Protein AF-A0A4Q0PPY7-F1 (afdb_monomer_lite)

pLDDT: mean 83.81, std 12.0, range [51.16, 96.19]

InterPro domains:
  IPR032339 Domain of unknown function DUF4859 [PF16151] (14-81)

Foldseek 3Di:
DDKAKFFDDPNDTHRDAQDPDSKFFAFQAQDTDHPDDRGFKMWDADPVVRDIDIDTDPPRDDAQDKGKYKIKIWADPDVVDIDIDMDIDIDHHD

Sequence (94 aa):
MSLSFMLYSAGDLISETTANGYGHWFSSAGDVVSWGDTAFLFSEFDEAGLKFSIGQFPARLTTGDTYTIKQALVYEYESGKSVQATFTFEIQIE

Organism: NCBI:txid988

Radius of gyration: 13.72 Å; chains: 1; bounding box: 33×22×39 Å

Secondary structure (DSSP, 8-state):
-EEEEEEEETTEEE----SSSEEEEE-TTS-EE-SSTT--EEEEEETTTTEEEEEE-TT-PPTT-EEEEEEEEEEEEETTEEEEEEEEEEEE--

Structure (mmCIF, N/CA/C/O backbone):
data_AF-A0A4Q0PPY7-F1
#
_entry.id   AF-A0A4Q0PPY7-F1
#
loop_
_atom_site.group_PDB
_atom_site.id
_atom_site.type_symbol
_atom_site.label_atom_id
_atom_site.label_alt_id
_atom_site.label_comp_id
_atom_site.label_asym_id
_atom_site.label_entity_id
_atom_site.label_seq_id
_atom_site.pdbx_PDB_ins_code
_atom_site.Cartn_x
_atom_site.Cartn_y
_atom_site.Cartn_z
_atom_site.occupancy
_atom_site.B_iso_or_equiv
_atom_site.auth_seq_id
_atom_site.auth_comp_id
_atom_site.auth_asym_id
_atom_site.auth_atom_id
_atom_site.pdbx_PDB_model_num
ATOM 1 N N . MET A 1 1 ? -19.955 3.766 15.307 1.00 56.12 1 MET A N 1
ATOM 2 C CA . MET A 1 1 ? -19.486 2.464 14.797 1.00 56.12 1 MET A CA 1
ATOM 3 C C . MET A 1 1 ? -19.141 2.679 13.341 1.00 56.12 1 MET A C 1
ATOM 5 O O . MET A 1 1 ? -20.018 3.098 12.591 1.00 56.12 1 MET A O 1
ATOM 9 N N . SER A 1 2 ? -17.874 2.505 12.983 1.00 64.12 2 SER A N 1
ATOM 10 C CA . SER A 1 2 ? -17.356 2.788 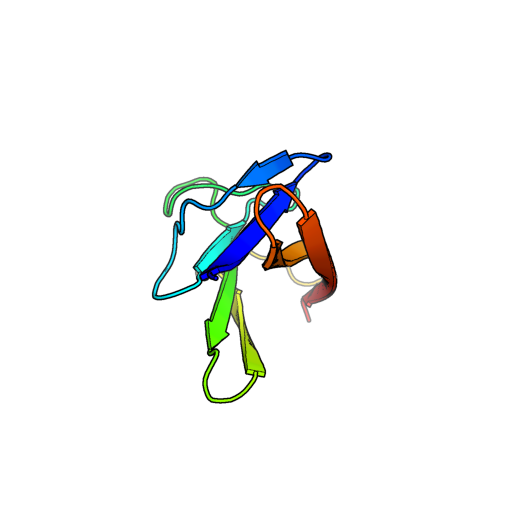11.641 1.00 64.12 2 SER A CA 1
ATOM 11 C C . SER A 1 2 ? -16.186 1.862 11.328 1.00 64.12 2 SER A C 1
ATOM 13 O O . SER A 1 2 ? -15.337 1.611 12.187 1.00 64.12 2 SER A O 1
ATOM 15 N N . LEU A 1 3 ? -16.158 1.350 10.099 1.00 52.81 3 LEU A N 1
ATOM 16 C CA . LEU A 1 3 ? -15.003 0.670 9.526 1.00 52.81 3 LEU A CA 1
ATOM 17 C C . LEU A 1 3 ? -14.275 1.670 8.630 1.00 52.81 3 LEU A C 1
ATOM 19 O O . LEU A 1 3 ? -14.901 2.291 7.774 1.00 52.81 3 LEU A O 1
ATOM 23 N N . SER A 1 4 ? -12.969 1.807 8.832 1.00 61.84 4 SER A N 1
ATOM 24 C CA . SER A 1 4 ? -12.123 2.677 8.026 1.00 61.84 4 SER A CA 1
ATOM 25 C C . SER A 1 4 ? -11.004 1.850 7.407 1.00 61.84 4 SER A C 1
ATOM 27 O O . SER A 1 4 ? -10.259 1.160 8.107 1.00 61.84 4 SER A O 1
ATOM 29 N N . PHE A 1 5 ? -10.872 1.927 6.085 1.00 58.12 5 PHE A N 1
ATOM 30 C CA . PHE A 1 5 ? -9.698 1.412 5.395 1.00 58.12 5 PHE A CA 1
ATOM 31 C C . PHE A 1 5 ? -8.612 2.478 5.440 1.00 58.12 5 PHE A C 1
ATOM 33 O O . PHE A 1 5 ? -8.851 3.625 5.064 1.00 58.12 5 PHE A O 1
ATOM 40 N N . MET A 1 6 ? -7.443 2.116 5.950 1.00 65.50 6 MET A N 1
ATOM 41 C CA . MET A 1 6 ? -6.355 3.055 6.159 1.00 65.50 6 MET A CA 1
ATOM 42 C C . MET A 1 6 ? -5.057 2.425 5.676 1.00 65.50 6 MET A C 1
ATOM 44 O O . MET A 1 6 ? -4.783 1.246 5.882 1.00 65.50 6 MET A O 1
ATOM 48 N N . LEU A 1 7 ? -4.206 3.203 5.038 1.00 63.69 7 LEU A N 1
ATOM 49 C CA . LEU A 1 7 ? -2.823 2.801 4.889 1.00 63.69 7 LEU A CA 1
ATOM 50 C C . LEU A 1 7 ? -2.150 2.762 6.265 1.00 63.69 7 LEU A C 1
ATOM 52 O O . LEU A 1 7 ? -2.398 3.641 7.083 1.00 63.69 7 LEU A O 1
ATOM 56 N N . TYR A 1 8 ? -1.243 1.810 6.477 1.00 59.91 8 TYR A N 1
ATOM 57 C CA . TYR A 1 8 ? -0.259 1.899 7.551 1.00 59.91 8 TYR A CA 1
ATOM 58 C C . TYR A 1 8 ? 1.120 2.195 6.957 1.00 59.91 8 TYR A C 1
ATOM 60 O O . TYR A 1 8 ? 1.769 1.290 6.427 1.00 59.91 8 TYR A O 1
ATOM 68 N N . SER A 1 9 ? 1.568 3.448 7.046 1.00 57.59 9 SER A N 1
ATOM 69 C CA . SER A 1 9 ? 2.935 3.836 6.675 1.00 57.59 9 SER A CA 1
ATOM 70 C C . SER A 1 9 ? 3.640 4.451 7.873 1.00 57.59 9 SER A C 1
ATOM 72 O O . SER A 1 9 ? 3.099 5.329 8.531 1.00 57.59 9 SER A O 1
ATOM 74 N N . ALA A 1 10 ? 4.833 3.945 8.188 1.00 51.16 10 ALA A N 1
ATOM 75 C CA . ALA A 1 10 ? 5.714 4.446 9.249 1.00 51.16 10 ALA A CA 1
ATOM 76 C C . ALA A 1 10 ? 5.105 4.619 10.666 1.00 51.16 10 ALA A C 1
ATOM 78 O O . ALA A 1 10 ? 5.740 5.229 11.521 1.00 51.16 10 ALA A O 1
ATOM 79 N N . GLY A 1 11 ? 3.938 4.032 10.957 1.00 57.06 11 GLY A N 1
ATOM 80 C CA . GLY A 1 11 ? 3.237 4.197 12.240 1.00 57.06 11 GLY A CA 1
ATOM 81 C C . GLY A 1 11 ? 2.000 5.091 12.167 1.00 57.06 11 GLY A C 1
ATOM 82 O O . GLY A 1 11 ? 1.210 5.090 13.108 1.00 57.06 11 GLY A O 1
ATOM 83 N N . ASP A 1 12 ? 1.798 5.773 11.041 1.00 63.38 12 ASP A N 1
ATOM 84 C CA . ASP A 1 12 ? 0.640 6.616 10.784 1.00 63.38 12 ASP A CA 1
ATOM 85 C C . ASP A 1 12 ? -0.425 5.873 9.973 1.00 63.38 12 ASP A C 1
ATOM 87 O O . ASP A 1 12 ? -0.136 5.077 9.069 1.00 63.38 12 ASP A O 1
ATOM 91 N N . LEU A 1 13 ? -1.681 6.159 10.316 1.00 67.94 13 LEU A N 1
ATOM 92 C CA . LEU A 1 13 ? -2.859 5.663 9.621 1.00 67.94 13 LEU A CA 1
ATOM 93 C C . LEU A 1 13 ? -3.381 6.738 8.664 1.00 67.94 13 LEU A C 1
ATOM 95 O O . LEU A 1 13 ? -3.872 7.775 9.107 1.00 67.94 13 LEU A O 1
ATOM 99 N N . ILE A 1 14 ? -3.289 6.492 7.356 1.00 67.75 14 ILE A N 1
ATOM 100 C CA . ILE A 1 14 ? -3.748 7.434 6.321 1.00 67.75 14 ILE A CA 1
ATOM 101 C C . ILE A 1 14 ? -5.063 6.914 5.744 1.00 67.75 14 ILE A C 1
ATOM 103 O O . ILE A 1 14 ? -5.089 5.854 5.128 1.00 67.75 14 ILE A O 1
ATOM 107 N N . SER A 1 15 ? -6.165 7.638 5.950 1.00 65.69 15 SER A N 1
ATOM 108 C CA . SER A 1 15 ? -7.495 7.257 5.439 1.00 65.69 15 SER A CA 1
ATOM 109 C C . SER A 1 15 ? -7.794 7.774 4.028 1.00 65.69 15 SER A C 1
ATOM 111 O O . SER A 1 15 ? -8.868 7.508 3.493 1.00 65.69 15 SER A O 1
ATOM 113 N N . GLU A 1 16 ? -6.892 8.564 3.444 1.00 70.19 16 GLU A N 1
ATOM 114 C CA . GLU A 1 16 ? -7.052 9.130 2.105 1.00 70.19 16 GLU A CA 1
ATOM 115 C C . GLU A 1 16 ? -6.719 8.088 1.032 1.00 70.19 16 GLU A C 1
ATOM 117 O O . GLU A 1 16 ? -5.567 7.703 0.840 1.00 70.19 16 GLU A O 1
ATOM 122 N N . THR A 1 17 ? -7.743 7.651 0.303 1.00 67.44 17 THR A N 1
ATOM 123 C CA . THR A 1 17 ? -7.599 6.735 -0.831 1.00 67.44 17 THR A CA 1
ATOM 124 C C . THR A 1 17 ? -7.018 7.475 -2.034 1.00 67.44 17 THR A C 1
ATOM 126 O O . THR A 1 17 ? -7.575 8.488 -2.462 1.00 67.44 17 THR A O 1
ATOM 129 N N . THR A 1 18 ? -5.937 6.961 -2.623 1.00 70.06 18 THR A N 1
ATOM 130 C CA . THR A 1 18 ? -5.329 7.534 -3.840 1.00 70.06 18 THR A CA 1
ATOM 131 C C . THR A 1 18 ? -5.639 6.742 -5.115 1.00 70.06 18 THR A C 1
ATOM 133 O O . THR A 1 18 ? -5.310 7.206 -6.207 1.00 70.06 18 THR A O 1
ATOM 136 N N . ALA A 1 19 ? -6.290 5.577 -5.006 1.00 63.31 19 ALA A N 1
ATOM 137 C CA . ALA A 1 19 ? -6.765 4.762 -6.131 1.00 63.31 19 ALA A CA 1
ATOM 138 C C . ALA A 1 19 ? -8.293 4.538 -6.067 1.00 63.31 19 ALA A C 1
ATOM 140 O O . ALA A 1 19 ? -8.986 5.224 -5.315 1.00 63.31 19 ALA A O 1
ATOM 141 N N . ASN A 1 20 ? -8.842 3.626 -6.879 1.00 71.56 20 ASN A N 1
ATOM 142 C CA . ASN A 1 20 ? -10.287 3.388 -6.886 1.00 71.56 20 ASN A CA 1
ATOM 143 C C . ASN A 1 20 ? -10.736 2.668 -5.608 1.00 71.56 20 ASN A C 1
ATOM 145 O O . ASN A 1 20 ? -10.023 1.814 -5.080 1.00 71.56 20 ASN A O 1
ATOM 149 N N . GLY A 1 21 ? -11.952 2.972 -5.144 1.00 71.69 21 GLY A N 1
ATOM 150 C CA . GLY A 1 21 ? -12.513 2.354 -3.940 1.00 71.69 21 GLY A CA 1
ATOM 151 C C . GLY A 1 21 ? -11.597 2.534 -2.726 1.00 71.69 21 GLY A C 1
ATOM 152 O O . GLY A 1 21 ? -11.041 3.608 -2.515 1.00 71.69 21 GLY A O 1
ATOM 153 N N . TYR A 1 22 ? -11.405 1.468 -1.948 1.00 79.69 22 TYR A N 1
ATOM 154 C CA . TYR A 1 22 ? -10.438 1.419 -0.849 1.00 79.69 22 TYR A CA 1
ATOM 155 C C . TYR A 1 22 ? -9.028 1.122 -1.371 1.00 79.69 22 TYR A C 1
ATOM 157 O O . TYR A 1 22 ? -8.441 0.071 -1.104 1.00 79.69 22 TYR A O 1
ATOM 165 N N . GLY A 1 23 ? -8.503 2.039 -2.180 1.00 83.44 23 GLY A N 1
ATOM 166 C CA . GLY A 1 23 ? -7.287 1.830 -2.950 1.00 83.44 23 GLY A CA 1
ATOM 167 C C . GLY A 1 23 ? -6.204 2.865 -2.688 1.00 83.44 23 GLY A C 1
ATOM 168 O O . GLY A 1 23 ? -6.485 4.039 -2.446 1.00 83.44 23 GLY A O 1
ATOM 169 N N . HIS A 1 24 ? -4.950 2.429 -2.781 1.00 88.44 24 HIS A N 1
ATOM 170 C CA . HIS A 1 24 ? -3.789 3.310 -2.693 1.00 88.44 24 HIS A CA 1
ATOM 171 C C . HIS A 1 24 ? -2.762 2.976 -3.775 1.00 88.44 24 HIS A C 1
ATOM 173 O O . HIS A 1 24 ? -2.549 1.804 -4.095 1.00 88.44 24 HIS A O 1
ATOM 179 N N . TRP A 1 25 ? -2.112 4.011 -4.303 1.00 91.94 25 TRP A N 1
ATOM 180 C CA . TRP A 1 25 ? -0.875 3.903 -5.072 1.00 91.94 25 TRP A CA 1
ATOM 181 C C . TRP A 1 25 ? 0.334 3.985 -4.152 1.00 91.94 25 TRP A C 1
ATOM 183 O O . TRP A 1 25 ? 0.341 4.742 -3.184 1.00 91.94 25 TRP A O 1
ATOM 193 N N . PHE A 1 26 ? 1.367 3.233 -4.505 1.00 92.31 26 PHE A N 1
ATOM 194 C CA . PHE A 1 26 ? 2.593 3.081 -3.744 1.00 92.31 26 PHE A CA 1
ATOM 195 C C . PHE A 1 26 ? 3.802 3.428 -4.604 1.00 92.31 26 PHE A C 1
ATOM 197 O O . PHE A 1 26 ? 3.846 3.091 -5.791 1.00 92.31 26 PHE A O 1
ATOM 204 N N . SER A 1 27 ? 4.792 4.078 -4.001 1.00 93.25 27 SER A N 1
ATOM 205 C CA . SER A 1 27 ? 6.106 4.300 -4.595 1.00 93.25 27 SER A CA 1
ATOM 206 C C . SER A 1 27 ? 6.930 3.013 -4.637 1.00 93.25 27 SER A C 1
ATOM 208 O O . SER A 1 27 ?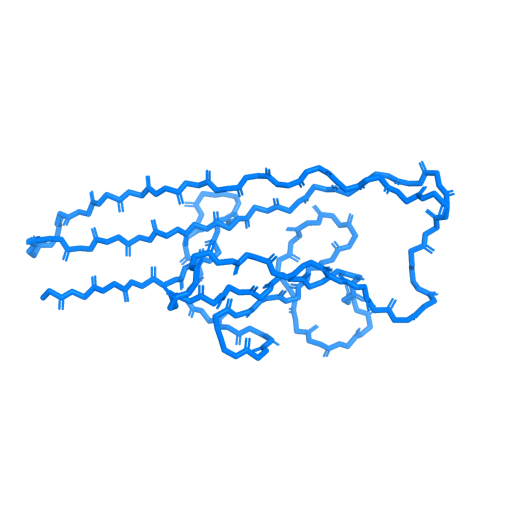 6.560 1.996 -4.048 1.00 93.25 27 SER A O 1
ATOM 210 N N . SER A 1 28 ? 8.094 3.059 -5.288 1.00 92.81 28 SER A N 1
ATOM 211 C CA . SER A 1 28 ? 9.064 1.956 -5.256 1.00 92.81 28 SER A CA 1
ATOM 212 C C . SER A 1 28 ? 9.569 1.627 -3.843 1.00 92.81 28 SER A C 1
ATOM 214 O O . SER A 1 28 ? 10.087 0.538 -3.629 1.00 92.81 28 SER A O 1
ATOM 216 N N . ALA A 1 29 ? 9.431 2.551 -2.886 1.00 91.25 29 ALA A N 1
ATOM 217 C CA . ALA A 1 29 ? 9.798 2.351 -1.484 1.00 91.25 29 ALA A CA 1
ATOM 218 C C . ALA A 1 29 ? 8.639 1.813 -0.620 1.00 91.25 29 ALA A C 1
ATOM 220 O O . ALA A 1 29 ? 8.844 1.516 0.554 1.00 91.25 29 ALA A O 1
ATOM 221 N N . GLY A 1 30 ? 7.433 1.676 -1.186 1.00 88.69 30 GLY A N 1
ATOM 222 C CA . GLY A 1 30 ? 6.241 1.239 -0.454 1.00 88.69 30 GLY A CA 1
ATOM 223 C C . GLY A 1 30 ? 5.478 2.361 0.257 1.00 88.69 30 GLY A C 1
ATOM 224 O O . GLY A 1 30 ? 4.558 2.076 1.022 1.00 88.69 30 GLY A O 1
ATOM 225 N N . ASP A 1 31 ? 5.819 3.626 -0.004 1.00 87.94 31 ASP A N 1
ATOM 226 C CA . ASP A 1 31 ? 5.110 4.791 0.536 1.00 87.94 31 ASP A CA 1
ATOM 227 C C . ASP A 1 31 ? 3.880 5.129 -0.299 1.00 87.94 31 ASP A C 1
ATOM 229 O O . ASP A 1 31 ? 3.920 5.007 -1.524 1.00 87.94 31 ASP A O 1
ATOM 233 N N . VAL A 1 32 ? 2.809 5.629 0.325 1.00 86.38 32 VAL A N 1
ATOM 234 C CA . VAL A 1 32 ? 1.651 6.099 -0.444 1.00 86.38 32 VAL A CA 1
ATOM 235 C C . VAL A 1 32 ? 1.955 7.372 -1.194 1.00 86.38 32 VAL A C 1
ATOM 237 O O . VAL A 1 32 ? 2.511 8.332 -0.666 1.00 86.38 32 VAL A O 1
ATOM 240 N N . VAL A 1 33 ? 1.530 7.366 -2.448 1.00 88.12 33 VAL A N 1
ATOM 241 C CA . VAL A 1 33 ? 1.659 8.477 -3.375 1.00 88.12 33 VAL A CA 1
ATOM 242 C C . VAL A 1 33 ? 0.352 8.659 -4.136 1.00 88.12 33 VAL A C 1
ATOM 244 O O . VAL A 1 33 ? -0.507 7.774 -4.172 1.00 88.12 33 VAL A O 1
ATOM 247 N N . SER A 1 34 ? 0.195 9.818 -4.763 1.00 89.31 34 SER A N 1
ATOM 248 C CA . SER A 1 34 ? -0.843 10.023 -5.771 1.00 89.31 34 SER A CA 1
ATOM 249 C C . SER A 1 34 ? -0.480 9.303 -7.069 1.00 89.31 34 SER A C 1
ATOM 251 O O . SER A 1 34 ? 0.695 9.055 -7.352 1.00 89.31 34 SER A O 1
ATOM 253 N N . TRP A 1 35 ? -1.483 9.023 -7.902 1.00 88.19 35 TRP A N 1
ATOM 254 C CA . TRP A 1 35 ? -1.232 8.596 -9.277 1.00 88.19 35 TRP A CA 1
ATOM 255 C C . TRP A 1 35 ? -0.414 9.662 -10.021 1.00 88.19 35 TRP A C 1
ATOM 257 O O . TRP A 1 35 ? -0.766 10.841 -10.010 1.00 88.19 35 TRP A O 1
ATOM 267 N N . GLY A 1 36 ? 0.686 9.260 -10.653 1.00 89.75 36 GLY A N 1
ATOM 268 C CA . GLY A 1 36 ? 1.621 10.187 -11.287 1.00 89.75 36 GLY A CA 1
ATOM 269 C C . GLY A 1 36 ? 3.023 9.603 -11.340 1.00 89.75 36 GLY A C 1
ATOM 270 O O . GLY A 1 36 ? 3.179 8.388 -11.331 1.00 89.75 36 GLY A O 1
ATOM 271 N N . ASP A 1 37 ? 4.050 10.445 -11.385 1.00 92.12 37 ASP A N 1
ATOM 272 C CA . ASP A 1 37 ? 5.443 10.057 -11.674 1.00 92.12 37 ASP A CA 1
ATOM 273 C C . ASP A 1 37 ? 6.110 9.150 -10.639 1.00 92.12 37 ASP A C 1
ATOM 275 O O . ASP A 1 37 ? 7.031 8.410 -10.973 1.00 92.12 37 ASP A O 1
ATOM 279 N N . THR A 1 38 ? 5.616 9.141 -9.405 1.00 92.81 38 THR A N 1
ATOM 280 C CA . THR A 1 38 ? 6.190 8.346 -8.314 1.00 92.81 38 THR A CA 1
ATOM 281 C C . THR A 1 38 ? 5.417 7.065 -8.015 1.00 92.81 38 THR A C 1
ATOM 283 O O . THR A 1 38 ? 5.842 6.313 -7.149 1.00 92.81 38 THR A O 1
ATOM 286 N N . ALA A 1 39 ? 4.309 6.789 -8.713 1.00 93.75 39 ALA A N 1
ATOM 287 C CA . ALA A 1 39 ? 3.479 5.601 -8.507 1.00 93.75 39 ALA A CA 1
ATOM 288 C C . ALA A 1 39 ? 4.028 4.366 -9.247 1.00 93.75 39 ALA A C 1
ATOM 290 O O . ALA A 1 39 ? 4.243 4.406 -10.456 1.00 93.75 39 ALA A O 1
ATOM 291 N N . PHE A 1 40 ? 4.234 3.260 -8.539 1.00 95.31 40 PHE A N 1
ATOM 292 C CA . PHE A 1 40 ? 4.788 2.007 -9.069 1.00 95.31 40 PHE A CA 1
ATOM 293 C C . PHE A 1 40 ? 3.779 0.867 -8.969 1.00 95.31 40 PHE A C 1
ATOM 295 O O . PHE A 1 40 ? 3.547 0.155 -9.944 1.00 95.31 40 PHE A O 1
ATOM 302 N N . LEU A 1 41 ? 3.148 0.723 -7.806 1.00 94.44 41 LEU A N 1
ATOM 303 C CA . LEU A 1 41 ? 2.189 -0.334 -7.497 1.00 94.44 41 LEU A CA 1
ATOM 304 C C . LEU A 1 41 ? 0.875 0.279 -7.036 1.00 94.44 41 LEU A C 1
ATOM 306 O O . LEU A 1 41 ? 0.859 1.391 -6.512 1.00 94.44 41 LEU A O 1
ATOM 310 N N . PHE A 1 42 ? -0.215 -0.461 -7.170 1.00 93.69 42 PHE A N 1
ATOM 311 C CA . PHE A 1 42 ? -1.446 -0.166 -6.453 1.00 93.69 42 PHE A CA 1
ATOM 312 C C . PHE A 1 42 ? -1.936 -1.399 -5.708 1.00 93.69 42 PHE A C 1
ATOM 314 O O . PHE A 1 42 ? -1.666 -2.533 -6.109 1.00 93.69 42 PHE A O 1
ATOM 321 N N . SER A 1 43 ? -2.690 -1.157 -4.641 1.00 92.38 43 SER A N 1
ATOM 322 C CA . SER A 1 43 ? -3.505 -2.180 -4.000 1.00 92.38 43 SER A CA 1
ATOM 323 C C . SER A 1 43 ? -4.889 -1.626 -3.707 1.00 92.38 43 SER A C 1
ATOM 325 O O . SER A 1 43 ? -5.028 -0.615 -3.013 1.00 92.38 43 SER A O 1
ATOM 327 N N . GLU A 1 44 ? -5.898 -2.296 -4.250 1.00 90.69 44 GLU A N 1
ATOM 328 C CA . GLU A 1 44 ? -7.315 -1.969 -4.112 1.00 90.69 44 GLU A CA 1
ATOM 329 C C . GLU A 1 44 ? -8.014 -3.067 -3.307 1.00 90.69 44 GLU A C 1
ATOM 331 O O . GLU A 1 44 ? -7.923 -4.251 -3.647 1.00 90.69 44 GLU A O 1
ATOM 336 N N . PHE A 1 45 ? -8.707 -2.679 -2.236 1.00 86.94 45 PHE A N 1
ATOM 337 C CA . PHE A 1 45 ? -9.464 -3.596 -1.391 1.00 86.94 45 PHE A CA 1
ATOM 338 C C . PHE A 1 45 ? -10.957 -3.588 -1.741 1.00 86.94 45 PHE A C 1
ATOM 340 O O . PHE A 1 45 ? -11.602 -2.540 -1.780 1.00 86.94 45 PHE A O 1
ATOM 347 N N . ASP A 1 46 ? -11.505 -4.780 -1.963 1.00 87.12 46 ASP A N 1
ATOM 348 C CA . ASP A 1 46 ? -12.934 -5.045 -2.105 1.00 87.12 46 ASP A CA 1
ATOM 349 C C . ASP A 1 46 ? -13.468 -5.645 -0.798 1.00 87.12 46 ASP A C 1
ATOM 351 O O . ASP A 1 46 ? -13.160 -6.789 -0.445 1.00 87.12 46 ASP A O 1
ATOM 355 N N . GLU A 1 47 ? -14.279 -4.865 -0.085 1.00 81.94 47 GLU A N 1
ATOM 356 C CA . GLU A 1 47 ? -14.857 -5.243 1.204 1.00 81.94 47 GLU A CA 1
ATOM 357 C C . GLU A 1 47 ? -15.892 -6.371 1.104 1.00 81.94 47 GLU A C 1
ATOM 359 O O 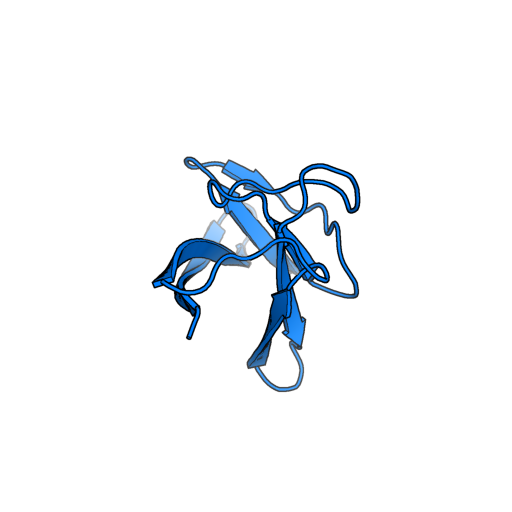. GLU A 1 47 ? -16.015 -7.163 2.038 1.00 81.94 47 GLU A O 1
ATOM 364 N N . ALA A 1 48 ? -16.606 -6.487 -0.021 1.00 85.19 48 ALA A N 1
ATOM 365 C CA . ALA A 1 48 ? -17.668 -7.477 -0.180 1.00 85.19 48 ALA A CA 1
ATOM 366 C C . ALA A 1 48 ? -17.091 -8.892 -0.319 1.00 85.19 48 ALA A C 1
ATOM 368 O O . ALA A 1 48 ? -17.674 -9.861 0.170 1.00 85.19 48 ALA A O 1
ATOM 369 N N . GLY A 1 49 ? -15.934 -8.999 -0.978 1.00 85.50 49 GLY A N 1
ATOM 370 C CA . GLY A 1 49 ? -15.212 -10.252 -1.189 1.00 85.50 49 GLY A CA 1
ATOM 371 C C . GLY A 1 49 ? -14.013 -10.475 -0.266 1.00 85.50 49 GLY A C 1
ATOM 372 O O . GLY A 1 49 ? -13.391 -11.531 -0.362 1.00 85.50 49 GLY A O 1
ATOM 373 N N . LEU A 1 50 ? -13.659 -9.502 0.585 1.00 84.38 50 LEU A N 1
ATOM 374 C CA . LEU A 1 50 ? -12.392 -9.466 1.333 1.00 84.38 50 LEU A CA 1
ATOM 375 C C . LEU A 1 50 ? -11.172 -9.721 0.430 1.00 84.38 50 LEU A C 1
ATOM 377 O O . LEU A 1 50 ? -10.268 -10.491 0.764 1.00 84.38 50 LEU A O 1
ATOM 381 N N . LYS A 1 51 ? -11.161 -9.090 -0.746 1.00 90.19 51 LYS A N 1
ATOM 382 C CA . LYS A 1 51 ? -10.159 -9.328 -1.787 1.00 90.19 51 LYS A CA 1
ATOM 383 C C . LYS A 1 51 ? -9.251 -8.115 -1.941 1.00 90.19 51 LYS A C 1
ATOM 385 O O . LYS A 1 51 ? -9.729 -6.998 -2.095 1.00 90.19 51 LYS A O 1
ATOM 390 N N . PHE A 1 52 ? -7.946 -8.361 -2.007 1.00 90.81 52 PHE A N 1
ATOM 391 C CA . PHE A 1 52 ? -6.962 -7.371 -2.439 1.00 90.81 52 PHE A CA 1
ATOM 392 C C . PHE A 1 52 ? -6.609 -7.609 -3.906 1.00 90.81 52 PHE A C 1
ATOM 394 O O . PHE A 1 52 ? -6.273 -8.727 -4.301 1.00 90.81 52 PHE A O 1
ATOM 401 N N . SER A 1 53 ? -6.702 -6.561 -4.716 1.00 93.94 53 SER A N 1
ATOM 402 C CA . SER A 1 53 ? -6.217 -6.553 -6.092 1.00 93.94 53 SER A CA 1
ATOM 403 C C . SER A 1 53 ? -4.925 -5.755 -6.132 1.00 93.94 53 SER A C 1
ATOM 405 O O . SER A 1 53 ? -4.940 -4.552 -5.889 1.00 93.94 53 SER A O 1
ATOM 407 N N . ILE A 1 54 ? -3.817 -6.435 -6.422 1.00 93.50 54 ILE A N 1
ATOM 408 C CA . ILE A 1 54 ? -2.496 -5.821 -6.551 1.00 93.50 54 ILE A CA 1
ATOM 409 C C . ILE A 1 54 ? -2.161 -5.716 -8.030 1.00 93.50 54 ILE A C 1
ATOM 411 O O . ILE A 1 54 ? -2.302 -6.684 -8.779 1.00 93.50 54 ILE A O 1
ATOM 415 N N . GLY A 1 55 ? -1.719 -4.537 -8.445 1.00 93.38 55 GLY A N 1
ATOM 416 C CA . GLY A 1 55 ? -1.299 -4.297 -9.814 1.00 93.38 55 GLY A CA 1
ATOM 417 C C . GLY A 1 55 ? -0.196 -3.258 -9.901 1.00 93.38 55 GLY A C 1
ATOM 418 O O . GLY A 1 55 ? 0.298 -2.750 -8.895 1.00 93.38 55 GLY A O 1
ATOM 419 N N . GLN A 1 56 ? 0.201 -2.961 -11.133 1.00 94.00 56 GLN A N 1
ATOM 420 C CA . GLN A 1 56 ? 1.350 -2.115 -11.423 1.00 94.00 56 GLN A CA 1
ATOM 421 C C . GLN A 1 56 ? 0.973 -0.909 -12.270 1.00 94.00 56 GLN A C 1
ATOM 423 O O . GLN A 1 56 ? 0.069 -0.963 -13.108 1.00 94.00 56 GLN A O 1
ATOM 428 N N . PHE A 1 57 ? 1.746 0.157 -12.112 1.00 93.19 57 PHE A N 1
ATOM 429 C CA . PHE A 1 57 ? 1.822 1.199 -13.115 1.00 93.19 57 PHE A CA 1
ATOM 430 C C . PHE A 1 57 ? 2.563 0.643 -14.348 1.00 93.19 57 PHE A C 1
ATOM 432 O O . PHE A 1 57 ? 3.637 0.049 -14.195 1.00 93.19 57 PHE A O 1
ATOM 439 N N . PRO A 1 58 ? 2.032 0.808 -15.575 1.00 90.94 58 PRO A N 1
ATOM 440 C CA . PRO A 1 58 ? 2.658 0.263 -16.776 1.00 90.94 58 PRO A CA 1
ATOM 441 C C . PRO A 1 58 ? 4.130 0.672 -16.938 1.00 90.94 58 PRO A C 1
ATOM 443 O O . PRO A 1 58 ? 4.464 1.851 -16.838 1.00 90.94 58 PRO A O 1
ATOM 446 N N . ALA A 1 59 ? 4.986 -0.310 -17.243 1.00 88.62 59 ALA A N 1
ATOM 447 C CA . ALA A 1 59 ? 6.405 -0.130 -17.575 1.00 88.62 59 ALA A CA 1
ATOM 448 C C . ALA A 1 59 ? 7.277 0.538 -16.488 1.00 88.62 59 ALA A C 1
ATOM 450 O O . ALA A 1 59 ? 8.282 1.167 -16.817 1.00 88.62 59 ALA A O 1
ATOM 451 N N . ARG A 1 60 ? 6.912 0.412 -15.204 1.00 89.81 60 ARG A N 1
ATOM 452 C CA . ARG A 1 60 ? 7.700 0.968 -14.084 1.00 89.81 60 ARG A CA 1
ATOM 453 C C . ARG A 1 60 ? 8.364 -0.052 -13.179 1.00 89.81 60 ARG A C 1
ATOM 455 O O . ARG A 1 60 ? 9.262 0.317 -12.430 1.00 89.81 60 ARG A O 1
ATOM 462 N N . LEU A 1 61 ? 7.922 -1.300 -13.231 1.00 92.06 61 LEU A N 1
ATOM 463 C CA . LEU A 1 61 ? 8.525 -2.366 -12.447 1.00 92.06 61 LEU A CA 1
ATOM 464 C C . LEU A 1 61 ? 9.616 -3.051 -13.262 1.00 92.06 61 LEU A C 1
ATOM 466 O O . LEU A 1 61 ? 9.462 -3.244 -14.471 1.00 92.06 61 LEU A O 1
ATOM 470 N N . THR A 1 62 ? 10.698 -3.425 -12.591 1.00 92.62 62 THR A N 1
ATOM 471 C CA . THR A 1 62 ? 11.802 -4.166 -13.201 1.00 92.62 62 THR A CA 1
ATOM 472 C C . THR A 1 62 ? 11.700 -5.632 -12.802 1.00 92.62 62 THR A C 1
ATOM 474 O O . THR A 1 62 ? 11.554 -5.943 -11.622 1.00 92.62 62 THR A O 1
ATOM 477 N N . THR A 1 63 ? 11.805 -6.546 -13.768 1.00 94.69 63 THR A N 1
ATOM 478 C CA . THR A 1 63 ? 11.933 -7.982 -13.483 1.00 94.69 63 THR A CA 1
ATOM 479 C C . THR A 1 63 ? 13.118 -8.238 -12.553 1.00 94.69 63 THR A C 1
ATOM 481 O O . THR A 1 63 ? 14.214 -7.724 -12.779 1.00 94.69 63 THR A O 1
ATOM 484 N N . GLY A 1 64 ? 12.900 -9.056 -11.526 1.00 95.19 64 GLY A N 1
ATOM 485 C CA . GLY A 1 64 ? 13.871 -9.363 -10.479 1.00 95.19 64 GLY A CA 1
ATOM 486 C C . GLY A 1 64 ? 13.781 -8.458 -9.248 1.00 95.19 64 GLY A C 1
ATOM 487 O O . GLY A 1 64 ? 14.294 -8.847 -8.199 1.00 95.19 64 GLY A O 1
ATOM 488 N N . ASP A 1 65 ? 13.107 -7.306 -9.328 1.00 95.31 65 ASP A N 1
ATOM 489 C CA . ASP A 1 65 ? 12.895 -6.448 -8.161 1.00 95.31 65 ASP A CA 1
ATOM 490 C C . ASP A 1 65 ? 11.837 -7.042 -7.219 1.00 95.31 65 ASP A C 1
ATOM 492 O O . ASP A 1 65 ? 10.920 -7.766 -7.620 1.00 95.31 65 ASP A O 1
ATOM 496 N N . THR A 1 66 ? 11.966 -6.708 -5.933 1.00 96.19 66 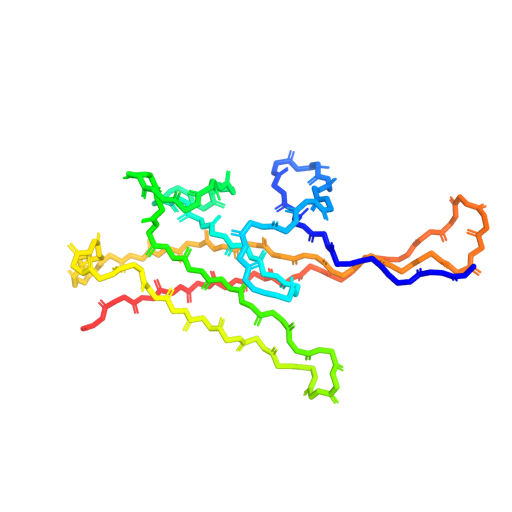THR A N 1
ATOM 497 C CA . THR A 1 66 ? 10.979 -7.023 -4.896 1.00 96.19 66 THR A CA 1
ATOM 498 C C . THR A 1 66 ? 10.493 -5.739 -4.248 1.00 96.19 66 THR A C 1
ATOM 500 O O . THR A 1 66 ? 11.292 -4.878 -3.881 1.00 96.19 66 THR A O 1
ATOM 503 N N . TYR A 1 67 ? 9.181 -5.640 -4.066 1.00 94.69 67 TYR A N 1
ATOM 504 C CA . TYR A 1 67 ? 8.529 -4.511 -3.418 1.00 94.69 67 TYR A CA 1
ATOM 505 C C . TYR A 1 67 ? 7.746 -4.976 -2.195 1.00 94.69 67 TYR A C 1
ATOM 507 O O . TYR A 1 67 ? 7.175 -6.068 -2.183 1.00 94.69 67 TYR A O 1
ATOM 515 N N . THR A 1 68 ? 7.671 -4.115 -1.183 1.00 94.56 68 THR A N 1
ATOM 516 C CA . THR A 1 68 ? 6.864 -4.354 0.013 1.00 94.56 68 THR A CA 1
ATOM 517 C C . THR A 1 68 ? 5.857 -3.231 0.177 1.00 94.56 68 THR A C 1
ATOM 519 O O . THR A 1 68 ? 6.237 -2.066 0.257 1.00 94.56 68 THR A O 1
ATOM 522 N N . ILE A 1 69 ? 4.576 -3.578 0.277 1.00 91.31 69 ILE A N 1
ATOM 523 C CA . ILE A 1 69 ? 3.502 -2.624 0.577 1.00 91.31 69 ILE A CA 1
ATOM 524 C C . ILE A 1 69 ? 2.708 -3.087 1.798 1.00 91.31 69 ILE A C 1
ATOM 526 O O . ILE A 1 69 ? 2.594 -4.287 2.068 1.00 91.31 69 ILE A O 1
ATOM 530 N N . LYS A 1 70 ? 2.166 -2.130 2.558 1.00 89.50 70 LYS A N 1
ATOM 531 C CA . LYS A 1 70 ? 1.404 -2.391 3.786 1.00 89.50 70 LYS A CA 1
ATOM 532 C C . LYS A 1 70 ? 0.072 -1.664 3.759 1.00 89.50 70 LYS A C 1
ATOM 534 O O . LYS A 1 70 ? 0.022 -0.486 3.429 1.00 89.50 70 LYS A O 1
ATOM 539 N N . GLN A 1 71 ? -0.999 -2.348 4.141 1.00 84.88 71 GLN A N 1
ATOM 540 C CA . GLN A 1 71 ? -2.340 -1.773 4.271 1.00 84.88 71 GLN A CA 1
ATOM 541 C C . GLN A 1 71 ? -2.973 -2.214 5.583 1.00 84.88 71 GLN A C 1
ATOM 543 O O . GLN A 1 71 ? -2.667 -3.296 6.082 1.00 84.88 71 GLN A O 1
ATOM 548 N N . ALA A 1 72 ? -3.850 -1.390 6.148 1.00 84.62 72 ALA A N 1
ATOM 549 C CA . ALA A 1 72 ? -4.522 -1.679 7.399 1.00 84.62 72 ALA A CA 1
ATOM 550 C C . ALA A 1 72 ? -6.047 -1.536 7.298 1.00 84.62 72 ALA A C 1
ATOM 552 O O . ALA A 1 72 ? -6.602 -0.605 6.719 1.00 84.62 72 ALA A O 1
ATOM 553 N N . LEU A 1 73 ? -6.740 -2.471 7.933 1.00 81.25 73 LEU A N 1
ATOM 554 C CA . LEU A 1 73 ? -8.145 -2.330 8.281 1.00 81.25 73 LEU A CA 1
ATOM 555 C C . LEU A 1 73 ? -8.219 -1.866 9.728 1.00 81.25 73 LEU A C 1
ATOM 557 O O . LEU A 1 73 ? -7.728 -2.567 10.613 1.00 81.25 73 LEU A O 1
ATOM 561 N N . VAL A 1 74 ? -8.832 -0.708 9.967 1.00 83.31 74 VAL A N 1
ATOM 562 C CA . VAL A 1 74 ? -9.035 -0.166 11.311 1.00 83.31 74 VAL A CA 1
ATOM 563 C C . VAL A 1 74 ? -10.527 -0.132 11.596 1.00 83.31 74 VAL A C 1
ATOM 565 O O . VAL A 1 74 ? -11.309 0.495 10.883 1.00 83.31 74 VAL A O 1
ATOM 568 N N . TYR A 1 75 ? -10.929 -0.828 12.651 1.00 79.88 75 TYR A N 1
ATOM 569 C CA . TYR A 1 75 ? -12.322 -0.934 13.055 1.00 79.88 75 TYR A CA 1
ATOM 570 C C . TYR A 1 75 ? -12.514 -0.320 14.439 1.00 79.88 75 TYR A C 1
ATOM 572 O O . TYR A 1 75 ? -11.946 -0.808 15.417 1.00 79.88 75 TYR A O 1
ATOM 580 N N . GLU A 1 76 ? -13.315 0.744 14.521 1.00 85.00 76 GLU A N 1
ATOM 581 C CA . GLU A 1 76 ? -13.677 1.394 15.782 1.00 85.00 76 GLU A CA 1
ATOM 582 C C . GLU A 1 76 ? -15.002 0.824 16.306 1.00 85.00 76 GLU A C 1
ATOM 584 O O . GLU A 1 76 ? -16.084 1.066 15.753 1.00 85.00 76 GLU A O 1
ATOM 589 N N . TYR A 1 77 ? -14.910 0.047 17.386 1.00 83.75 77 TYR A N 1
ATOM 590 C CA . TYR A 1 77 ? -16.048 -0.661 17.978 1.00 83.75 77 TYR A CA 1
ATOM 591 C C . TYR A 1 77 ? -16.695 0.099 19.141 1.00 83.75 77 TYR A C 1
ATOM 593 O O . TYR A 1 77 ? -17.848 -0.158 19.482 1.00 83.75 77 TYR A O 1
ATOM 601 N N . GLU A 1 78 ? -15.980 1.053 19.730 1.00 85.12 78 GLU A N 1
ATOM 602 C CA . GLU A 1 78 ? -16.454 1.966 20.769 1.00 85.12 78 GLU A CA 1
ATOM 603 C C . GLU A 1 78 ? -15.676 3.278 20.631 1.00 85.12 78 GLU A C 1
ATOM 605 O O . GLU A 1 78 ? -14.552 3.260 20.140 1.00 85.12 78 GLU A O 1
ATOM 610 N N . SER A 1 79 ? -16.248 4.404 21.062 1.00 87.00 79 SER A N 1
ATOM 611 C CA . SER A 1 79 ? -15.595 5.716 20.960 1.00 87.00 79 SER A CA 1
ATOM 612 C C . SER A 1 79 ? -14.175 5.679 21.535 1.00 87.00 79 SER A C 1
ATOM 614 O O . SER A 1 79 ? -13.992 5.469 22.735 1.00 87.00 79 SER A O 1
ATOM 616 N N . GLY A 1 80 ? -13.175 5.900 20.682 1.00 84.19 80 GLY A N 1
ATOM 617 C CA . GLY A 1 80 ? -11.759 5.886 21.057 1.00 84.19 80 GLY A CA 1
ATOM 618 C C . GLY A 1 80 ? -11.151 4.493 21.264 1.00 84.19 80 GLY A C 1
ATOM 619 O O . GLY A 1 80 ? -10.016 4.399 21.730 1.00 84.19 80 GLY A O 1
ATOM 620 N N . LYS A 1 81 ? -11.867 3.412 20.929 1.00 85.06 81 LYS A N 1
ATOM 621 C CA . LYS A 1 81 ? -11.358 2.035 20.959 1.00 85.06 81 LYS A CA 1
ATOM 622 C C . LYS A 1 81 ? -11.456 1.389 19.585 1.00 85.06 81 LYS A C 1
ATOM 624 O O . LYS A 1 81 ? -12.543 1.183 19.041 1.00 85.06 81 LYS A O 1
ATOM 629 N N . SER A 1 82 ? -10.303 0.992 19.065 1.00 88.44 82 SER A N 1
ATOM 630 C CA . SER A 1 82 ? -10.185 0.353 17.763 1.00 88.44 82 SER A CA 1
ATOM 631 C C . SER A 1 82 ? -9.406 -0.957 17.823 1.00 88.44 82 SER A C 1
ATOM 633 O O . SER A 1 82 ? -8.665 -1.236 18.767 1.00 88.44 82 SER A O 1
ATOM 635 N N . VAL A 1 83 ? -9.606 -1.780 16.800 1.00 87.75 83 VAL A N 1
ATOM 636 C CA . VAL A 1 83 ? -8.725 -2.896 16.447 1.00 87.75 83 VAL A CA 1
ATOM 637 C C . VAL A 1 83 ? -8.159 -2.650 15.056 1.00 87.75 83 VAL A C 1
ATOM 639 O O . VAL A 1 83 ? -8.817 -2.034 14.216 1.00 87.75 83 VAL A O 1
ATOM 642 N N . GLN A 1 84 ? -6.945 -3.137 14.816 1.00 87.69 84 GLN A N 1
ATOM 643 C CA . GLN A 1 84 ? -6.255 -2.995 13.541 1.00 87.69 84 GLN A CA 1
ATOM 644 C C . GLN A 1 84 ? -5.799 -4.362 13.033 1.00 87.69 84 GLN A C 1
ATOM 646 O O . GLN A 1 84 ? -5.176 -5.126 13.770 1.00 87.69 84 GLN A O 1
ATOM 651 N N . ALA A 1 85 ? -6.067 -4.639 11.760 1.00 86.88 85 ALA A N 1
ATOM 652 C CA . ALA A 1 85 ? -5.456 -5.735 11.021 1.00 86.88 85 ALA A CA 1
ATOM 653 C C . ALA A 1 85 ? -4.533 -5.156 9.947 1.00 86.88 85 ALA A C 1
ATOM 655 O O . ALA A 1 85 ? -4.997 -4.425 9.075 1.00 86.88 85 ALA A O 1
ATOM 656 N N . THR A 1 86 ? -3.240 -5.477 10.010 1.00 89.50 86 THR A N 1
ATOM 657 C CA . THR A 1 86 ? -2.245 -5.033 9.023 1.00 89.50 86 THR A CA 1
ATOM 658 C C . THR A 1 86 ? -1.904 -6.173 8.073 1.00 89.50 86 THR A C 1
ATOM 660 O O . THR A 1 86 ? -1.489 -7.247 8.505 1.00 89.50 86 THR A O 1
ATOM 663 N N . PHE A 1 87 ? -2.015 -5.910 6.779 1.00 89.31 87 PHE A N 1
ATOM 664 C CA . PHE A 1 87 ? -1.634 -6.800 5.692 1.00 89.31 87 PHE A CA 1
ATOM 665 C C . PHE A 1 87 ? -0.315 -6.304 5.109 1.00 89.31 87 PHE A C 1
ATOM 667 O O . PHE A 1 87 ? -0.189 -5.127 4.771 1.00 89.31 87 PHE A O 1
ATOM 674 N N . THR A 1 88 ? 0.678 -7.188 5.026 1.00 93.25 88 THR A N 1
ATOM 675 C CA . THR A 1 88 ? 1.959 -6.914 4.361 1.00 93.25 88 THR A CA 1
ATOM 676 C C . THR A 1 88 ? 2.048 -7.802 3.135 1.00 93.25 88 THR A C 1
ATOM 678 O O . THR A 1 88 ? 1.886 -9.016 3.250 1.00 93.25 88 THR A O 1
ATOM 681 N N . PHE A 1 89 ? 2.299 -7.195 1.982 1.00 93.69 89 PHE A N 1
ATOM 682 C CA . PHE A 1 89 ? 2.483 -7.899 0.722 1.00 93.69 89 PHE A CA 1
ATOM 683 C C . PHE A 1 89 ? 3.932 -7.744 0.276 1.00 93.69 89 PHE A C 1
ATOM 685 O O . PHE A 1 89 ? 4.412 -6.621 0.129 1.00 93.69 89 PHE A O 1
ATOM 692 N N . GLU A 1 90 ? 4.605 -8.870 0.063 1.00 95.94 90 GLU A N 1
ATOM 693 C CA . GLU A 1 90 ? 5.907 -8.946 -0.597 1.00 95.94 90 GLU A CA 1
ATOM 694 C C . GLU A 1 90 ? 5.673 -9.408 -2.036 1.00 95.94 90 GLU A C 1
ATOM 696 O O . GLU A 1 90 ? 5.106 -10.475 -2.271 1.00 95.94 90 GLU A O 1
ATOM 701 N N . ILE A 1 91 ? 6.031 -8.559 -2.996 1.00 95.12 91 ILE A N 1
ATOM 702 C CA . ILE A 1 91 ? 5.699 -8.720 -4.412 1.00 95.12 91 ILE A CA 1
ATOM 703 C C . ILE A 1 91 ? 7.011 -8.829 -5.177 1.00 95.12 91 ILE A C 1
ATOM 705 O O . ILE A 1 91 ? 7.748 -7.848 -5.281 1.00 95.12 91 ILE A O 1
ATOM 709 N N . GLN A 1 92 ? 7.289 -10.013 -5.711 1.00 95.62 92 GLN A N 1
ATOM 710 C CA . GLN A 1 92 ? 8.423 -10.259 -6.595 1.00 95.62 92 GLN A CA 1
ATOM 711 C C . GLN A 1 92 ? 7.970 -10.154 -8.053 1.00 95.62 92 GLN A C 1
ATOM 713 O O . GLN A 1 92 ? 6.925 -10.693 -8.418 1.00 95.62 92 GLN A O 1
ATOM 718 N N . ILE A 1 93 ? 8.753 -9.458 -8.877 1.00 94.69 93 ILE A N 1
ATOM 719 C CA . ILE A 1 93 ? 8.477 -9.299 -10.308 1.00 94.69 93 ILE A CA 1
ATOM 720 C C . ILE A 1 93 ? 9.264 -10.343 -11.095 1.00 94.69 93 ILE A C 1
ATOM 722 O O . ILE A 1 93 ? 10.488 -10.416 -10.975 1.00 94.69 93 ILE A O 1
ATOM 726 N N . GLU A 1 94 ? 8.562 -11.129 -11.910 1.00 87.44 94 GLU A N 1
ATOM 727 C CA . GLU A 1 94 ? 9.112 -12.195 -12.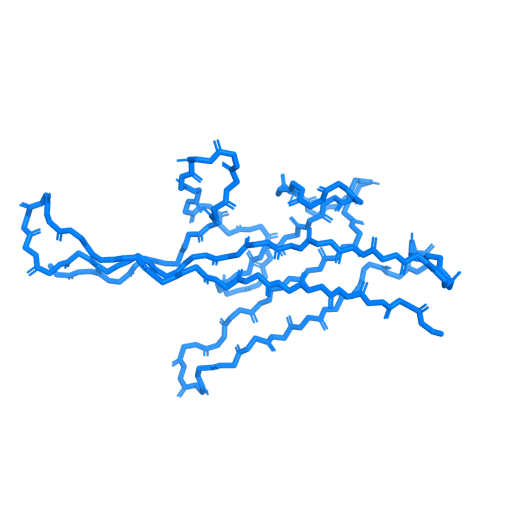763 1.00 87.44 94 GLU A CA 1
ATOM 728 C C . GLU A 1 94 ? 8.942 -11.888 -14.255 1.00 87.44 94 GLU A C 1
ATOM 730 O O . GLU A 1 94 ? 7.951 -11.216 -14.625 1.00 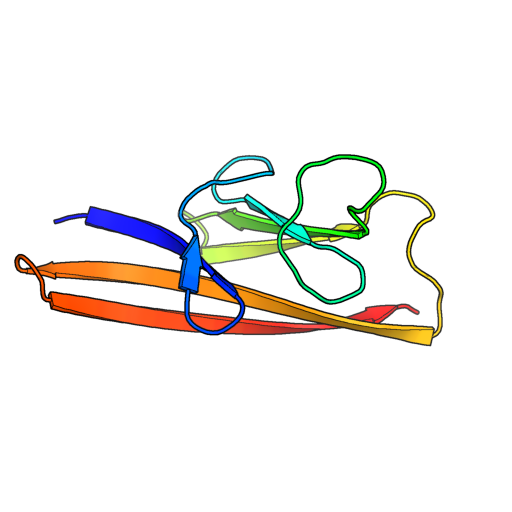87.44 94 GLU A O 1
#